Protein AF-A0A955JG57-F1 (afdb_monomer)

pLDDT: mean 71.51, std 13.42, range [35.0, 87.19]

Solvent-accessible surface area (backbone atoms only — not comparable to full-atom values): 5664 Å² total; per-residue (Å²): 112,75,44,76,74,39,82,72,53,64,46,98,86,72,48,59,34,30,35,37,26,42,76,94,38,95,62,42,34,34,44,65,55,60,78,61,29,62,78,75,44,48,87,36,51,43,70,45,102,83,78,45,77,40,70,43,39,73,79,69,75,49,78,83,38,40,42,66,56,57,68,68,42,78,85,70,84,62,87,71,85,65,79,77,73,84,76,92,127

Foldseek 3Di:
DKDDWDWDDADPLRFTKTWIDDPVDPWIWIDGDLVVCVVRPVVQWDQDPVRDTDGNCVVVVHDIDTPVVVVVPPPPPPDPVPPPDDDDD

Secondary structure (DSSP, 8-state):
-EEEEEEEEE-TTSPEEEEEEETTEEEEEEEE-HHHHHHH-GGGEEE-TTSPEEE-TTTTT---EEHHHHHHS-------TTSS-----

Structure (mmCIF, N/CA/C/O backbone):
data_AF-A0A955JG57-F1
#
_entry.id   AF-A0A955JG57-F1
#
loop_
_atom_site.group_PDB
_atom_site.id
_atom_site.type_symbol
_atom_site.label_atom_id
_atom_site.label_alt_id
_atom_site.label_comp_id
_atom_site.label_asym_id
_atom_site.label_entity_id
_atom_site.label_seq_id
_atom_site.pdbx_PDB_ins_code
_atom_site.Cartn_x
_atom_site.Cartn_y
_atom_site.Cartn_z
_atom_site.occupancy
_atom_site.B_iso_or_equiv
_atom_site.auth_seq_id
_atom_site.auth_comp_id
_atom_site.auth_asym_id
_atom_site.auth_atom_id
_atom_site.pdbx_PDB_model_num
ATOM 1 N N . MET A 1 1 ? 15.210 2.062 0.947 1.00 55.09 1 MET A N 1
ATOM 2 C CA . MET A 1 1 ? 14.849 3.472 0.707 1.00 55.09 1 MET A CA 1
ATOM 3 C C . MET A 1 1 ? 13.792 3.526 -0.387 1.00 55.09 1 MET A C 1
ATOM 5 O O . MET A 1 1 ? 13.915 2.788 -1.362 1.00 55.09 1 MET A O 1
ATOM 9 N N . LYS A 1 2 ? 12.741 4.328 -0.196 1.00 66.31 2 LYS A N 1
ATOM 10 C CA . LYS A 1 2 ? 11.624 4.494 -1.140 1.00 66.31 2 LYS A CA 1
ATOM 11 C C . LYS A 1 2 ? 11.713 5.896 -1.746 1.00 66.31 2 LYS A C 1
ATOM 13 O O . LYS A 1 2 ? 12.104 6.817 -1.034 1.00 66.31 2 LYS A O 1
ATOM 18 N N . LYS A 1 3 ? 11.373 6.057 -3.022 1.00 72.00 3 LYS A N 1
ATOM 19 C CA . LYS A 1 3 ? 11.279 7.369 -3.680 1.00 72.00 3 LYS A CA 1
ATOM 20 C C . LYS A 1 3 ? 9.908 7.536 -4.338 1.00 72.00 3 LYS A C 1
ATOM 22 O O . LYS A 1 3 ? 9.179 6.556 -4.472 1.00 72.00 3 LYS A O 1
ATOM 27 N N . ASN A 1 4 ? 9.571 8.776 -4.706 1.00 74.38 4 ASN A N 1
ATOM 28 C CA . ASN A 1 4 ? 8.334 9.143 -5.410 1.00 74.38 4 ASN A CA 1
ATOM 29 C C . ASN A 1 4 ? 7.079 8.494 -4.810 1.00 74.38 4 ASN A C 1
ATOM 31 O O . ASN A 1 4 ? 6.375 7.731 -5.470 1.00 74.38 4 ASN A O 1
ATOM 35 N N . ILE A 1 5 ? 6.833 8.786 -3.532 1.00 80.88 5 ILE A N 1
ATOM 36 C CA . ILE A 1 5 ? 5.575 8.430 -2.883 1.00 80.88 5 ILE A CA 1
ATOM 37 C C . ILE A 1 5 ? 4.524 9.419 -3.389 1.00 80.88 5 ILE A C 1
ATOM 39 O O . ILE A 1 5 ? 4.631 10.617 -3.138 1.00 80.88 5 ILE A O 1
ATOM 43 N N . SER A 1 6 ? 3.531 8.926 -4.118 1.00 84.00 6 SER A N 1
ATOM 44 C CA . SER A 1 6 ? 2.403 9.725 -4.598 1.00 84.00 6 SER A CA 1
ATOM 45 C C . SER A 1 6 ? 1.111 9.126 -4.081 1.00 84.00 6 SER A C 1
ATOM 47 O O . SER A 1 6 ? 0.910 7.916 -4.152 1.00 84.00 6 SER A O 1
ATOM 49 N N . TYR A 1 7 ? 0.241 9.977 -3.555 1.00 85.88 7 TYR A N 1
ATOM 50 C CA . TYR A 1 7 ? -1.125 9.594 -3.235 1.00 85.88 7 TYR A CA 1
ATOM 51 C C . TYR A 1 7 ? -1.883 9.282 -4.533 1.00 85.88 7 TYR A C 1
ATOM 53 O O . TYR A 1 7 ? -1.754 10.016 -5.513 1.00 85.88 7 TYR A O 1
ATOM 61 N N . LEU A 1 8 ? -2.629 8.178 -4.545 1.00 84.31 8 LEU A N 1
ATOM 62 C CA . LEU A 1 8 ? -3.424 7.746 -5.694 1.00 84.31 8 LEU A CA 1
ATOM 63 C C . LEU A 1 8 ? -4.893 8.088 -5.493 1.00 84.31 8 LEU A C 1
ATOM 65 O O . LEU A 1 8 ? -5.465 8.853 -6.261 1.00 84.31 8 LEU A O 1
ATOM 69 N N . THR A 1 9 ? -5.502 7.488 -4.475 1.00 80.25 9 THR A N 1
ATOM 70 C CA . THR A 1 9 ? -6.925 7.625 -4.178 1.00 80.25 9 THR A CA 1
ATOM 71 C C . THR A 1 9 ? -7.207 7.159 -2.754 1.00 80.25 9 THR A C 1
ATOM 73 O O . THR A 1 9 ? -6.365 6.520 -2.120 1.00 80.25 9 THR A O 1
ATOM 76 N N . THR A 1 10 ? -8.398 7.466 -2.259 1.00 80.44 10 THR A N 1
ATOM 77 C CA . THR A 1 10 ? -8.931 6.914 -1.018 1.00 80.44 10 THR A CA 1
ATOM 78 C C . THR A 1 10 ? -10.043 5.953 -1.397 1.00 80.44 10 THR A C 1
ATOM 80 O O . THR A 1 10 ? -10.904 6.276 -2.212 1.00 80.44 10 THR A O 1
ATOM 83 N N . THR A 1 11 ? -9.985 4.743 -0.861 1.00 72.38 11 THR A N 1
ATOM 84 C CA . THR A 1 11 ? -11.022 3.728 -1.081 1.00 72.38 11 THR A CA 1
ATOM 85 C C . THR A 1 11 ? -12.314 4.116 -0.357 1.00 72.38 11 THR A C 1
ATOM 87 O O . THR A 1 11 ? -12.280 4.935 0.561 1.00 72.38 11 THR A O 1
ATOM 90 N N . GLY A 1 12 ? -13.451 3.506 -0.715 1.00 64.38 12 GLY A N 1
ATOM 91 C CA . GLY A 1 12 ? -14.728 3.737 -0.017 1.00 64.38 12 GLY A CA 1
ATOM 92 C C . GLY A 1 12 ? -14.676 3.429 1.488 1.00 64.38 12 GLY A C 1
ATOM 93 O O . GLY A 1 12 ? -15.421 4.014 2.263 1.00 64.38 12 GLY A O 1
ATOM 94 N N . ALA A 1 13 ? -13.723 2.594 1.914 1.00 65.38 13 ALA A N 1
ATOM 95 C CA . ALA A 1 13 ? -13.434 2.300 3.316 1.00 65.38 13 ALA A CA 1
ATOM 96 C C . ALA A 1 13 ? -12.593 3.387 4.026 1.00 65.38 13 ALA A C 1
ATOM 98 O O . ALA A 1 13 ? -12.151 3.187 5.148 1.00 65.38 13 ALA A O 1
ATOM 99 N N . GLY A 1 14 ? -12.307 4.527 3.386 1.00 72.00 14 GLY A N 1
ATOM 100 C CA . GLY A 1 14 ? -11.512 5.608 3.984 1.00 72.00 14 GLY A CA 1
ATOM 101 C C . GLY A 1 14 ? -10.001 5.349 4.007 1.00 72.00 14 GLY A C 1
ATOM 102 O O . GLY A 1 14 ? -9.259 6.080 4.658 1.00 72.00 14 GLY A O 1
ATOM 103 N N . ILE A 1 15 ? -9.521 4.331 3.288 1.00 77.56 15 ILE A N 1
ATOM 104 C CA . ILE A 1 15 ? -8.104 3.945 3.278 1.00 77.56 15 ILE A CA 1
ATOM 105 C C . ILE A 1 15 ? -7.374 4.646 2.135 1.00 77.56 15 ILE A C 1
ATOM 107 O O . ILE A 1 15 ? -7.751 4.478 0.969 1.00 77.56 15 ILE A O 1
ATOM 111 N N . LYS A 1 16 ? -6.295 5.371 2.448 1.00 83.31 16 LYS A N 1
ATOM 112 C CA . LYS A 1 16 ? -5.467 6.073 1.459 1.00 83.31 16 LYS A CA 1
ATOM 113 C C . LYS A 1 16 ? -4.473 5.127 0.784 1.00 83.31 16 LYS A C 1
ATOM 115 O O . LYS A 1 16 ? -3.620 4.514 1.429 1.00 83.31 16 LYS A O 1
ATOM 120 N N . LEU A 1 17 ? -4.552 5.049 -0.541 1.00 84.44 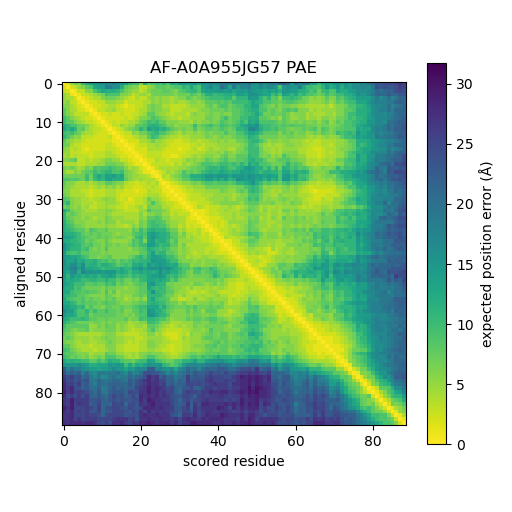17 LEU A N 1
ATOM 121 C CA . LEU A 1 17 ? -3.619 4.313 -1.388 1.00 84.44 17 LEU A CA 1
ATOM 122 C C . LEU A 1 17 ? -2.503 5.230 -1.889 1.00 84.44 17 LEU A C 1
ATOM 124 O O . LEU A 1 17 ? -2.736 6.346 -2.356 1.00 84.44 17 LEU A O 1
ATOM 128 N N . TYR A 1 18 ? -1.283 4.709 -1.853 1.00 87.19 18 TYR A N 1
ATOM 129 C CA . TYR A 1 18 ? -0.067 5.378 -2.281 1.00 87.19 18 TYR A CA 1
ATOM 130 C C . TYR A 1 18 ? 0.680 4.516 -3.296 1.00 87.19 18 TYR A C 1
ATOM 132 O O . TYR A 1 18 ? 0.849 3.308 -3.115 1.00 87.19 18 TYR A O 1
ATOM 140 N N . SER A 1 19 ? 1.195 5.144 -4.348 1.00 86.75 19 SER A N 1
ATOM 141 C CA . SER A 1 19 ? 2.218 4.545 -5.198 1.00 86.75 19 SER A CA 1
ATOM 142 C C . SER A 1 19 ? 3.596 4.903 -4.670 1.00 86.75 19 SER A C 1
ATOM 144 O O . SER A 1 19 ? 3.849 6.073 -4.396 1.00 86.75 19 SER A O 1
ATOM 146 N N . PHE A 1 20 ? 4.498 3.933 -4.583 1.00 85.00 20 PHE A N 1
ATOM 147 C CA . PHE A 1 20 ? 5.897 4.162 -4.236 1.00 85.00 20 PHE A CA 1
ATOM 148 C C . PHE A 1 20 ? 6.818 3.308 -5.106 1.00 85.00 20 PHE A C 1
ATOM 150 O O . PHE A 1 20 ? 6.440 2.238 -5.582 1.00 85.00 20 PHE A O 1
ATOM 157 N N . GLU A 1 21 ? 8.051 3.766 -5.294 1.00 84.44 21 GLU A N 1
ATOM 158 C CA . GLU A 1 21 ? 9.095 3.025 -6.007 1.00 84.44 21 GLU A CA 1
ATOM 159 C C . GLU A 1 21 ? 10.302 2.780 -5.102 1.00 84.44 21 GLU A C 1
ATOM 161 O O . GLU A 1 21 ? 10.636 3.580 -4.221 1.00 84.44 21 GLU A O 1
ATOM 166 N N . TYR A 1 22 ? 10.968 1.647 -5.312 1.00 77.94 22 TYR A N 1
ATOM 167 C CA . TYR A 1 22 ? 12.200 1.319 -4.604 1.00 77.94 22 TYR A CA 1
ATOM 168 C C . TYR A 1 22 ? 13.396 1.976 -5.297 1.00 77.94 22 TYR A C 1
ATOM 170 O O . TYR A 1 22 ? 13.465 2.044 -6.515 1.00 77.94 22 TYR A O 1
ATOM 178 N N . ILE A 1 23 ? 14.395 2.443 -4.547 1.00 76.56 23 ILE A N 1
ATOM 179 C CA . ILE A 1 23 ? 15.568 3.077 -5.186 1.00 76.56 23 ILE A CA 1
ATOM 180 C C . ILE A 1 23 ? 16.368 2.070 -6.033 1.00 76.56 23 ILE A C 1
ATOM 182 O O . ILE A 1 23 ? 16.918 2.432 -7.069 1.00 76.56 23 ILE A O 1
ATOM 186 N N . TRP A 1 24 ? 16.377 0.799 -5.630 1.00 77.06 24 TRP A N 1
ATOM 187 C CA . TRP A 1 24 ? 17.047 -0.302 -6.331 1.00 77.06 24 TRP A CA 1
ATOM 188 C C . TRP A 1 24 ? 16.196 -0.960 -7.427 1.00 77.06 24 TRP A C 1
ATOM 190 O O . TRP A 1 24 ? 16.660 -1.889 -8.079 1.00 77.06 24 TRP A O 1
ATOM 200 N N . SER A 1 25 ? 14.949 -0.526 -7.632 1.00 73.31 25 SER A N 1
ATOM 201 C CA . SER A 1 25 ? 14.082 -1.091 -8.667 1.00 73.31 25 SER A CA 1
ATOM 202 C C . SER A 1 25 ? 13.141 -0.036 -9.225 1.00 73.31 25 SER A C 1
ATOM 204 O O . SER A 1 25 ? 12.390 0.594 -8.491 1.00 73.31 25 SER A O 1
ATOM 206 N N . LYS A 1 26 ? 13.113 0.107 -10.553 1.00 75.88 26 LYS A N 1
ATOM 207 C CA . LYS A 1 26 ? 12.160 0.998 -11.234 1.00 75.88 26 LYS A CA 1
ATOM 208 C C . LYS A 1 26 ? 10.703 0.522 -11.122 1.00 75.88 26 LYS A C 1
ATOM 210 O O . LYS A 1 26 ? 9.808 1.209 -11.607 1.00 75.88 26 LYS A O 1
ATOM 215 N N . GLN A 1 27 ? 10.453 -0.636 -10.503 1.00 81.94 27 GLN A N 1
ATOM 216 C CA . GLN A 1 27 ? 9.106 -1.142 -10.290 1.00 81.94 27 GLN A CA 1
ATOM 217 C C . GLN A 1 27 ? 8.380 -0.292 -9.243 1.00 81.94 27 GLN A C 1
ATOM 219 O O . GLN A 1 27 ? 8.808 -0.178 -8.089 1.00 81.94 27 GLN A O 1
ATOM 224 N N . LYS A 1 28 ? 7.248 0.274 -9.658 1.00 85.75 28 LYS A N 1
ATOM 225 C CA . LYS A 1 28 ? 6.318 0.980 -8.780 1.00 85.75 28 LYS A CA 1
ATOM 226 C C . LYS A 1 28 ? 5.309 -0.002 -8.200 1.00 85.75 28 LYS A C 1
ATOM 228 O O . LYS A 1 28 ? 4.742 -0.828 -8.920 1.00 85.75 28 LYS A O 1
ATOM 233 N N . TYR A 1 29 ? 5.064 0.131 -6.909 1.00 84.62 29 TYR A N 1
ATOM 234 C CA . TYR A 1 29 ? 4.098 -0.652 -6.155 1.00 84.62 29 TYR A CA 1
ATOM 235 C C . TYR A 1 29 ? 3.000 0.255 -5.631 1.00 84.62 29 TYR A C 1
ATOM 237 O O . TYR A 1 29 ? 3.240 1.434 -5.369 1.00 84.62 29 TYR A O 1
ATOM 245 N N . VAL A 1 30 ? 1.804 -0.306 -5.493 1.00 85.25 30 V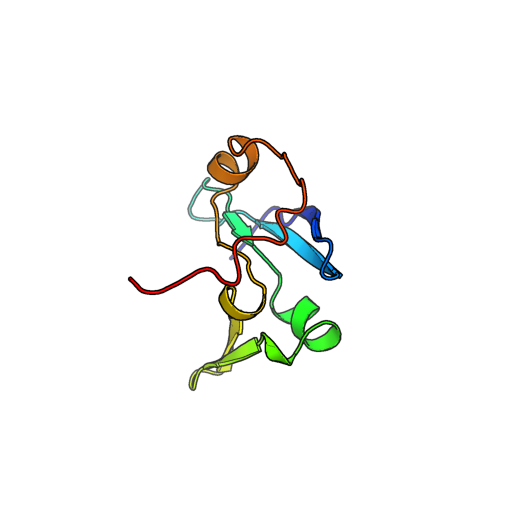AL A N 1
ATOM 246 C CA . VAL A 1 30 ? 0.646 0.368 -4.916 1.00 85.25 30 VAL A CA 1
ATOM 247 C C . VAL A 1 30 ? 0.302 -0.317 -3.611 1.00 85.25 30 VAL A C 1
ATOM 249 O O . VAL A 1 30 ? 0.159 -1.538 -3.552 1.00 85.25 30 VAL A O 1
ATOM 252 N N . GLY A 1 31 ? 0.194 0.477 -2.557 1.00 82.88 31 GLY A N 1
ATOM 253 C CA . GLY A 1 31 ? -0.150 -0.015 -1.238 1.00 82.88 31 GLY A CA 1
ATOM 254 C C . GLY A 1 31 ? -0.510 1.119 -0.301 1.00 82.88 31 GLY A C 1
ATOM 255 O O . GLY A 1 31 ? -0.594 2.279 -0.693 1.00 82.88 31 GLY A O 1
ATOM 256 N N . VAL A 1 32 ? -0.721 0.772 0.954 1.00 82.12 32 VAL A N 1
ATOM 257 C CA . VAL A 1 32 ? -1.136 1.714 1.993 1.00 82.12 32 VAL A CA 1
ATOM 258 C C . VAL A 1 32 ? 0.044 2.037 2.905 1.00 82.12 32 VAL A C 1
ATOM 260 O O . VAL A 1 32 ? 0.975 1.239 3.062 1.00 82.12 32 VAL A O 1
ATOM 263 N N . MET A 1 33 ? 0.041 3.235 3.486 1.00 81.50 33 MET A N 1
ATOM 264 C CA . MET A 1 33 ? 1.032 3.613 4.491 1.00 81.50 33 MET A CA 1
ATOM 265 C C . MET A 1 33 ? 0.576 3.107 5.853 1.00 81.50 33 MET A C 1
ATOM 267 O O . MET A 1 33 ? -0.450 3.538 6.365 1.00 81.50 33 MET A O 1
ATOM 271 N N . ALA A 1 34 ? 1.368 2.224 6.464 1.00 77.50 34 ALA A N 1
ATOM 272 C CA . ALA A 1 34 ? 1.052 1.676 7.780 1.00 77.50 34 ALA A CA 1
ATOM 273 C C . ALA A 1 34 ? 0.876 2.767 8.855 1.00 77.50 34 ALA A C 1
ATOM 275 O O . ALA A 1 34 ? 0.017 2.645 9.712 1.00 77.50 34 ALA A O 1
ATOM 276 N N . GLN A 1 35 ? 1.634 3.863 8.773 1.00 76.06 35 GLN A N 1
ATOM 277 C CA . GLN A 1 35 ? 1.501 5.005 9.688 1.00 76.06 35 GLN A CA 1
ATOM 278 C C . GLN A 1 35 ? 0.199 5.806 9.511 1.00 76.06 35 GLN A C 1
ATOM 280 O O . GLN A 1 35 ? -0.211 6.484 10.438 1.00 76.06 35 GLN A O 1
ATOM 285 N N . ASP A 1 36 ? -0.460 5.754 8.351 1.00 77.69 36 ASP A N 1
ATOM 286 C CA . ASP A 1 36 ? -1.768 6.413 8.155 1.00 77.69 36 ASP A CA 1
ATOM 287 C C . ASP A 1 36 ? -2.910 5.513 8.670 1.00 77.69 36 ASP A C 1
ATOM 289 O O . ASP A 1 36 ? -3.970 5.975 9.093 1.00 77.69 36 ASP A O 1
ATOM 293 N N . LEU A 1 37 ? -2.665 4.200 8.703 1.00 77.69 37 LEU A N 1
ATOM 294 C CA . LEU A 1 37 ? -3.582 3.223 9.281 1.00 77.69 37 LEU A CA 1
ATOM 295 C C . LEU A 1 37 ? -3.578 3.240 10.810 1.00 77.69 37 LEU A C 1
ATOM 297 O O . LEU A 1 37 ? -4.590 2.881 11.393 1.00 77.69 37 LEU A O 1
ATOM 301 N N . THR A 1 38 ? -2.507 3.692 11.476 1.00 76.88 38 THR A N 1
ATOM 302 C CA . THR A 1 38 ? -2.497 3.760 12.951 1.00 76.88 38 THR A CA 1
ATOM 303 C C . THR A 1 38 ? -3.545 4.728 13.487 1.00 76.88 38 THR A C 1
ATOM 305 O O . THR A 1 38 ? -4.029 4.528 14.595 1.00 76.88 38 THR A O 1
ATOM 308 N N . GLU A 1 39 ? -3.898 5.755 12.710 1.00 76.69 39 GLU A N 1
ATOM 309 C CA . GLU A 1 39 ? -4.928 6.732 13.077 1.00 76.69 39 GLU A CA 1
ATOM 310 C C . GLU A 1 39 ? -6.310 6.379 12.515 1.00 76.69 39 GLU A C 1
ATOM 312 O O . GLU A 1 39 ? -7.313 6.672 13.159 1.00 76.69 39 GLU A O 1
ATOM 317 N N . SER A 1 40 ? -6.379 5.763 11.327 1.00 73.94 40 SER A N 1
ATOM 318 C CA . SER A 1 40 ? -7.656 5.474 10.657 1.00 73.94 40 SER A CA 1
ATOM 319 C C . SER A 1 40 ? -8.232 4.091 10.974 1.00 73.94 40 SER A C 1
ATOM 321 O O . SER A 1 40 ? -9.408 4.004 11.307 1.00 73.94 40 SER A O 1
ATOM 323 N N . HIS A 1 41 ? -7.424 3.032 10.875 1.00 72.25 41 HIS A N 1
ATOM 324 C CA . HIS A 1 41 ? -7.841 1.632 11.041 1.00 72.25 41 HIS A CA 1
ATOM 325 C C . HIS A 1 41 ? -6.737 0.829 11.752 1.00 72.25 41 HIS A C 1
ATOM 327 O O . HIS A 1 41 ? -6.044 0.013 11.122 1.00 72.25 41 HIS A O 1
ATOM 333 N N . PRO A 1 42 ? -6.506 1.082 13.055 1.00 76.12 42 PRO A N 1
ATOM 334 C CA . PRO A 1 42 ? -5.467 0.396 13.819 1.00 76.12 42 PRO A CA 1
ATOM 335 C C . PRO A 1 42 ? -5.689 -1.122 13.895 1.00 76.12 42 PRO A C 1
ATOM 337 O O . PRO A 1 42 ? -4.731 -1.868 14.070 1.00 76.12 42 PRO A O 1
ATOM 340 N N . GLU A 1 43 ? -6.920 -1.600 13.714 1.00 78.62 43 GLU A N 1
ATOM 341 C CA . GLU A 1 43 ? -7.279 -3.018 13.687 1.00 78.62 43 GLU A CA 1
ATOM 342 C C . GLU A 1 43 ? -6.674 -3.789 12.505 1.00 78.62 43 GLU A C 1
ATOM 344 O O . GLU A 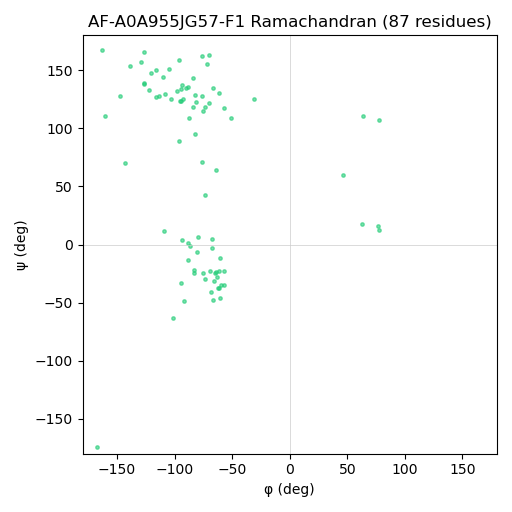1 43 ? -6.473 -4.998 12.596 1.00 78.62 43 GLU A O 1
ATOM 349 N N . ALA A 1 44 ? -6.345 -3.101 11.408 1.00 77.00 44 ALA A N 1
ATOM 350 C CA . ALA A 1 44 ? -5.689 -3.700 10.248 1.00 77.00 44 ALA A CA 1
ATOM 351 C C . ALA A 1 44 ? -4.157 -3.693 10.360 1.00 77.00 44 ALA A C 1
ATOM 353 O O . ALA A 1 44 ? -3.457 -4.118 9.436 1.00 77.00 44 ALA A O 1
ATOM 354 N N . LEU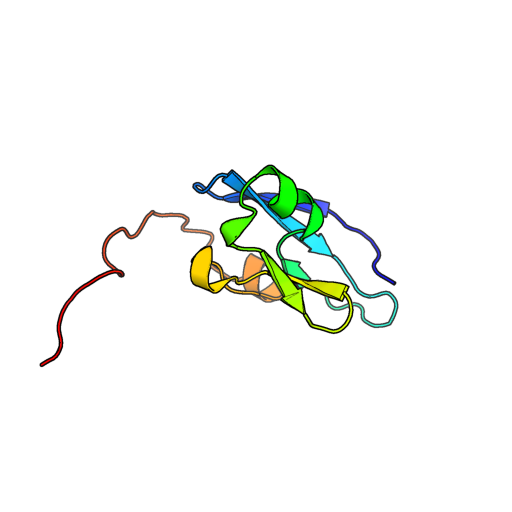 A 1 45 ? -3.615 -3.194 11.473 1.00 77.38 45 LEU A N 1
ATOM 355 C CA . LEU A 1 45 ? -2.188 -3.179 11.741 1.00 77.38 45 LEU A CA 1
ATOM 356 C C . LEU A 1 45 ? -1.812 -4.266 12.733 1.00 77.38 45 LEU A C 1
ATOM 358 O O . LEU A 1 45 ? -2.287 -4.316 13.861 1.00 77.38 45 LEU A O 1
ATOM 362 N N . SER A 1 46 ? -0.871 -5.103 12.321 1.00 75.44 46 SER A N 1
ATOM 363 C CA . SER A 1 46 ? -0.194 -6.046 13.199 1.00 75.44 46 SER A CA 1
ATOM 364 C C . SER A 1 46 ? 1.278 -5.692 13.278 1.00 75.44 46 SER A C 1
ATOM 366 O O . SER A 1 46 ? 1.963 -5.570 12.265 1.00 75.44 46 SER A O 1
ATOM 368 N N . THR A 1 47 ? 1.796 -5.533 14.484 1.00 79.06 47 THR A N 1
ATOM 369 C CA . THR A 1 47 ? 3.233 -5.394 14.711 1.00 79.06 47 THR A CA 1
ATOM 370 C C . THR A 1 47 ? 3.875 -6.772 14.741 1.00 79.06 47 THR A C 1
ATOM 372 O O . THR A 1 47 ? 3.428 -7.666 15.453 1.00 79.06 47 THR A O 1
ATOM 375 N N . ASP A 1 48 ? 4.935 -6.959 13.958 1.00 74.00 48 ASP A N 1
ATOM 376 C CA . ASP A 1 48 ? 5.768 -8.154 14.077 1.00 74.00 48 ASP A CA 1
ATOM 377 C C . ASP A 1 48 ? 6.673 -8.058 15.313 1.00 74.00 48 ASP A C 1
ATOM 379 O O . ASP A 1 48 ? 6.973 -6.960 15.790 1.00 74.00 48 ASP A O 1
ATOM 383 N N . ASN A 1 49 ? 7.210 -9.192 15.767 1.00 72.50 49 ASN A N 1
ATOM 384 C CA . ASN A 1 49 ? 8.127 -9.269 16.913 1.00 72.50 49 ASN A CA 1
ATOM 385 C C . ASN A 1 49 ? 9.431 -8.465 16.712 1.00 72.50 49 ASN A C 1
ATOM 387 O O . ASN A 1 49 ? 10.200 -8.254 17.644 1.00 72.50 49 ASN A O 1
ATOM 391 N N . PHE A 1 50 ? 9.674 -8.014 15.482 1.00 73.06 50 PHE A N 1
ATOM 392 C CA . PHE A 1 50 ? 10.794 -7.171 15.074 1.00 73.06 50 PHE A CA 1
ATOM 393 C C . PHE A 1 50 ? 10.477 -5.661 15.091 1.00 73.06 50 PHE A C 1
ATOM 395 O O . PHE A 1 50 ? 11.314 -4.865 14.673 1.00 73.06 50 PHE A O 1
ATOM 402 N N . GLY A 1 51 ? 9.283 -5.246 15.531 1.00 71.38 51 GLY A N 1
ATOM 403 C CA . GLY A 1 51 ? 8.885 -3.831 15.590 1.00 71.38 51 GLY A CA 1
ATOM 404 C C . GLY A 1 51 ? 8.502 -3.223 14.236 1.00 71.38 51 GLY A C 1
ATOM 405 O O . GLY A 1 51 ? 8.443 -2.003 14.097 1.00 71.38 51 GLY A O 1
ATOM 406 N N . PHE A 1 52 ? 8.238 -4.057 13.227 1.00 71.50 52 PHE A N 1
ATOM 407 C CA . PHE A 1 52 ? 7.739 -3.610 11.927 1.00 71.50 52 PHE A CA 1
ATOM 408 C C . PHE A 1 52 ? 6.214 -3.682 11.879 1.00 71.50 52 PHE A C 1
ATOM 410 O O . PHE A 1 52 ? 5.627 -4.705 12.232 1.00 71.50 52 PHE A O 1
ATOM 417 N N . TYR A 1 53 ? 5.582 -2.623 11.375 1.00 75.44 53 TYR A N 1
ATOM 418 C CA . TYR A 1 53 ? 4.155 -2.629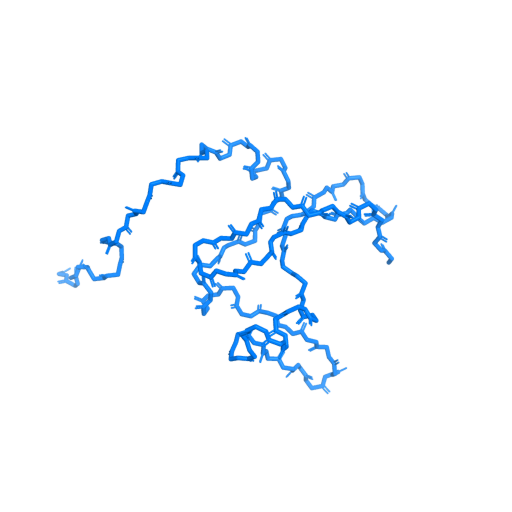 11.075 1.00 75.44 53 TYR A CA 1
ATOM 419 C C . TYR A 1 53 ? 3.877 -3.467 9.825 1.00 75.44 53 TYR A C 1
ATOM 421 O O . TYR A 1 53 ? 4.347 -3.150 8.727 1.00 75.44 53 TYR A O 1
ATOM 429 N N . LYS A 1 54 ? 3.090 -4.525 9.991 1.00 74.31 54 LYS A N 1
ATOM 430 C CA . LYS A 1 54 ? 2.454 -5.278 8.916 1.00 74.31 54 LYS A CA 1
ATOM 431 C C . LYS A 1 54 ? 1.027 -4.779 8.771 1.00 74.31 54 LYS A C 1
ATOM 433 O O . LYS A 1 54 ? 0.304 -4.640 9.751 1.00 74.31 54 LYS A O 1
ATOM 438 N N . VAL A 1 55 ? 0.646 -4.512 7.533 1.00 75.31 55 VAL A N 1
ATOM 439 C CA . VAL A 1 55 ? -0.739 -4.206 7.198 1.00 75.31 55 VAL A CA 1
ATOM 440 C C . VAL A 1 55 ? -1.399 -5.496 6.754 1.00 75.31 55 VAL A C 1
ATOM 442 O O . VAL A 1 55 ? -0.919 -6.133 5.811 1.00 75.31 55 VAL A O 1
ATOM 445 N N . ASP A 1 56 ? -2.489 -5.862 7.414 1.00 75.88 56 ASP A N 1
ATOM 446 C CA . ASP A 1 56 ? -3.333 -6.954 6.968 1.00 75.88 56 ASP A CA 1
ATOM 447 C C . ASP A 1 56 ? -4.293 -6.446 5.888 1.00 75.88 56 ASP A C 1
ATOM 449 O O . ASP A 1 56 ? -5.354 -5.877 6.145 1.00 75.88 56 ASP A O 1
ATOM 453 N N . TYR A 1 57 ? -3.887 -6.635 4.635 1.00 72.38 57 TYR A N 1
ATOM 454 C CA . TYR A 1 57 ? -4.715 -6.292 3.484 1.00 72.38 57 TYR A CA 1
ATOM 455 C C . TYR A 1 57 ? -6.003 -7.131 3.426 1.00 72.38 57 TYR A C 1
ATOM 457 O O . TYR A 1 57 ? -6.980 -6.673 2.842 1.00 72.38 57 TYR A O 1
ATOM 465 N N . GLY A 1 58 ? -6.037 -8.317 4.045 1.00 71.12 58 GLY A N 1
ATOM 466 C CA . GLY A 1 58 ? -7.226 -9.166 4.104 1.00 71.12 58 GLY A CA 1
ATOM 467 C C . GLY A 1 58 ? -8.331 -8.557 4.962 1.00 71.12 58 GLY A C 1
ATOM 468 O O . GLY A 1 58 ? -9.486 -8.557 4.544 1.00 71.12 58 GLY A O 1
ATOM 469 N N . VAL A 1 59 ? -7.967 -7.959 6.102 1.00 71.62 59 VAL A N 1
ATOM 470 C CA . VAL A 1 59 ? -8.903 -7.210 6.966 1.00 71.62 59 VAL A CA 1
ATOM 471 C C . VAL A 1 59 ? -9.491 -6.009 6.226 1.00 71.62 59 VAL A C 1
ATOM 473 O O . VAL A 1 59 ? -10.675 -5.716 6.351 1.00 71.62 59 VAL A O 1
ATOM 476 N N . LEU A 1 60 ? -8.680 -5.353 5.395 1.00 69.50 60 LEU A N 1
ATOM 477 C CA . LEU A 1 60 ? -9.103 -4.207 4.590 1.00 69.50 60 LEU A CA 1
ATOM 478 C C . LEU A 1 60 ? -9.860 -4.602 3.308 1.00 69.50 60 LEU A C 1
ATOM 480 O O . LEU A 1 60 ? -10.311 -3.725 2.575 1.00 69.50 60 LEU A O 1
ATOM 484 N N . GLY A 1 61 ? -9.949 -5.897 2.980 1.00 71.69 61 GLY A N 1
ATOM 485 C CA . GLY A 1 61 ? -10.471 -6.364 1.691 1.00 71.69 61 GLY A CA 1
ATOM 486 C C . GLY A 1 61 ? -9.638 -5.901 0.486 1.00 71.69 61 GLY A C 1
ATOM 487 O O . GLY A 1 61 ? -10.107 -5.918 -0.651 1.00 71.69 61 GLY A O 1
ATOM 488 N N . LEU A 1 62 ? -8.397 -5.474 0.721 1.00 72.12 62 LEU A N 1
ATOM 489 C CA . LEU A 1 62 ? -7.486 -4.962 -0.291 1.00 72.12 62 LEU A CA 1
ATOM 490 C C . LEU A 1 62 ? -6.546 -6.063 -0.790 1.00 72.12 62 LEU A C 1
ATOM 492 O O . LEU A 1 62 ? -6.290 -7.072 -0.137 1.00 72.12 62 LEU A O 1
ATOM 496 N N . LYS A 1 63 ? -5.986 -5.853 -1.979 1.00 74.31 63 LYS A N 1
ATOM 497 C CA . LYS A 1 63 ? -4.917 -6.688 -2.529 1.00 74.31 63 LYS A CA 1
ATOM 498 C C . LYS A 1 63 ? -3.751 -5.799 -2.928 1.00 74.31 63 LYS A C 1
ATOM 500 O O . LYS A 1 63 ? -3.945 -4.709 -3.464 1.00 74.31 63 LYS A O 1
ATOM 505 N N . MET A 1 64 ? -2.538 -6.265 -2.649 1.00 71.25 64 MET A N 1
ATOM 506 C CA . MET A 1 64 ? -1.329 -5.568 -3.065 1.00 71.25 64 MET A CA 1
ATOM 507 C C . MET A 1 64 ? -1.102 -5.794 -4.561 1.00 71.25 64 MET A C 1
ATOM 509 O O . MET A 1 64 ? -1.054 -6.934 -5.020 1.00 71.25 64 MET A O 1
ATOM 513 N N . TYR A 1 65 ? -0.921 -4.706 -5.308 1.00 80.94 65 TYR A N 1
ATOM 514 C CA . TYR A 1 65 ? -0.668 -4.742 -6.746 1.00 80.94 65 TYR A CA 1
ATOM 515 C C . TYR A 1 65 ? 0.555 -3.894 -7.106 1.00 80.94 65 TYR A C 1
ATOM 517 O O . TYR A 1 65 ? 0.944 -2.963 -6.395 1.00 80.94 65 TYR A O 1
ATOM 525 N N . THR A 1 66 ? 1.176 -4.199 -8.244 1.00 85.62 66 THR A N 1
ATOM 526 C CA . THR A 1 66 ? 2.117 -3.265 -8.872 1.00 85.62 66 THR A CA 1
ATOM 527 C C . THR A 1 66 ? 1.338 -2.097 -9.473 1.00 85.62 66 THR A C 1
ATOM 529 O O . THR A 1 66 ? 0.166 -2.243 -9.810 1.00 85.62 66 THR A O 1
ATOM 532 N N . LEU A 1 67 ? 1.967 -0.931 -9.636 1.00 83.69 67 LEU A N 1
ATOM 533 C CA . LEU A 1 67 ? 1.298 0.221 -10.257 1.00 83.69 67 LEU A CA 1
ATOM 534 C C . LEU A 1 67 ? 0.829 -0.085 -11.677 1.00 83.69 67 LEU A C 1
ATOM 536 O O . LEU A 1 67 ? -0.211 0.404 -12.096 1.00 83.69 67 LEU A O 1
ATOM 540 N N . GLU A 1 68 ? 1.592 -0.892 -12.406 1.00 82.88 68 GLU A N 1
ATOM 541 C CA . GLU A 1 68 ? 1.227 -1.324 -13.749 1.00 82.88 68 GLU A CA 1
ATOM 542 C C . GLU A 1 68 ? -0.009 -2.225 -13.733 1.00 82.88 68 GLU A C 1
ATOM 544 O O . GLU A 1 68 ? -0.962 -1.948 -14.453 1.00 82.88 68 GLU A O 1
ATOM 549 N N . ALA A 1 69 ? -0.046 -3.227 -12.846 1.00 82.88 69 ALA A N 1
ATOM 550 C CA . ALA A 1 69 ? -1.229 -4.060 -12.664 1.00 82.88 69 ALA A CA 1
ATOM 551 C C . ALA A 1 69 ? -2.430 -3.218 -12.218 1.00 82.88 69 ALA A C 1
ATOM 553 O O . ALA A 1 69 ? -3.489 -3.326 -12.812 1.00 82.88 69 ALA A O 1
ATOM 554 N N . TRP A 1 70 ? -2.253 -2.319 -11.247 1.00 82.00 70 TRP A N 1
ATOM 555 C CA . TRP A 1 70 ? -3.311 -1.433 -10.756 1.00 82.00 70 TRP A CA 1
ATOM 556 C C . TRP A 1 70 ? -3.864 -0.499 -11.841 1.00 82.00 70 TRP A C 1
ATOM 558 O O . TRP A 1 70 ? -5.063 -0.264 -11.884 1.00 82.00 70 TRP A O 1
ATOM 568 N N . ARG A 1 71 ? -3.010 0.001 -12.745 1.00 79.00 71 ARG A N 1
ATOM 569 C CA . ARG A 1 71 ? -3.430 0.802 -13.910 1.00 79.00 71 ARG A CA 1
ATOM 570 C C . ARG A 1 71 ? -4.102 -0.021 -15.006 1.00 79.00 71 ARG A C 1
ATOM 572 O O . ARG A 1 71 ? -4.885 0.531 -15.768 1.00 79.00 71 ARG A O 1
ATOM 579 N N . SER A 1 72 ? -3.721 -1.289 -15.128 1.00 80.44 72 SER A N 1
ATOM 580 C CA . SER A 1 72 ? -4.273 -2.230 -16.105 1.00 80.44 72 SER A CA 1
ATOM 581 C C . SER A 1 72 ? -5.583 -2.857 -15.622 1.00 80.44 72 SER A C 1
ATOM 583 O O . SER A 1 72 ? -6.385 -3.315 -16.434 1.00 80.44 72 SER A O 1
ATOM 585 N N . LEU A 1 73 ? -5.828 -2.862 -14.305 1.00 71.81 73 LEU A N 1
ATOM 586 C CA . LEU A 1 73 ? -7.127 -3.230 -13.768 1.00 71.81 73 LEU A CA 1
ATOM 587 C C . LEU A 1 73 ? -8.164 -2.239 -14.306 1.00 71.81 73 LEU A C 1
ATOM 589 O O . LEU A 1 73 ? -7.949 -1.026 -14.203 1.00 71.81 73 LEU A O 1
ATOM 593 N N . PRO A 1 74 ? -9.287 -2.724 -14.863 1.00 60.59 74 PRO A N 1
ATOM 594 C CA . PRO A 1 74 ? -10.412 -1.850 -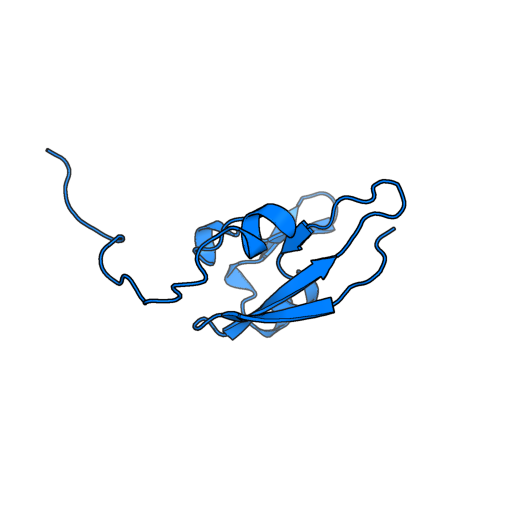15.120 1.00 60.59 74 PRO A CA 1
ATOM 595 C C . PRO A 1 74 ? -10.775 -1.224 -13.775 1.00 60.59 74 PRO A C 1
ATOM 597 O O . PRO A 1 74 ? -11.092 -1.926 -12.817 1.00 60.59 74 PRO A O 1
ATOM 600 N N . HIS A 1 75 ? -10.657 0.099 -13.682 1.00 56.28 75 HIS A N 1
ATOM 601 C CA . HIS A 1 75 ? -11.018 0.879 -12.500 1.00 56.28 75 HIS A CA 1
ATOM 602 C C . HIS A 1 75 ? -12.552 0.971 -12.389 1.00 56.28 75 HIS A C 1
ATOM 604 O O . HIS A 1 75 ? -13.111 2.031 -12.117 1.00 56.28 75 HIS A O 1
ATOM 610 N N . GLU A 1 76 ? -13.227 -0.153 -12.632 1.00 48.81 76 GLU A N 1
ATOM 611 C CA . GLU A 1 76 ? -14.616 -0.414 -12.301 1.00 48.81 76 GLU A CA 1
ATOM 612 C C . GLU A 1 76 ? -14.632 -0.688 -10.798 1.00 48.81 76 GLU A C 1
ATOM 614 O O . GLU A 1 76 ? -14.749 -1.806 -10.304 1.00 48.81 76 GLU A O 1
ATOM 619 N N . LEU A 1 77 ? -14.413 0.399 -10.059 1.00 50.00 77 LEU A N 1
ATOM 620 C CA . LEU A 1 77 ? -14.961 0.581 -8.730 1.00 50.00 77 LEU A CA 1
ATOM 621 C C . LEU A 1 77 ? -16.490 0.630 -8.870 1.00 50.00 77 LEU A C 1
ATOM 623 O O . LEU A 1 77 ? -17.100 1.667 -8.638 1.00 50.00 77 LEU A O 1
ATOM 627 N N . GLU A 1 78 ? -17.099 -0.469 -9.302 1.00 46.75 78 GLU A N 1
ATOM 628 C CA . GLU A 1 78 ? -18.460 -0.761 -8.901 1.00 46.75 78 GLU A CA 1
ATOM 629 C C . GLU A 1 78 ? -18.366 -1.689 -7.703 1.00 46.75 78 GLU A C 1
ATOM 631 O O . GLU A 1 78 ? -17.695 -2.723 -7.698 1.00 46.75 78 GLU A O 1
ATOM 636 N N . GLU A 1 79 ? -18.985 -1.222 -6.633 1.00 51.97 79 GLU A N 1
ATOM 637 C CA . GLU A 1 79 ? -19.257 -1.981 -5.439 1.00 51.97 79 GLU A CA 1
ATOM 638 C C . GLU A 1 79 ? -19.938 -3.289 -5.858 1.00 51.97 79 GLU A C 1
ATOM 640 O O . GLU A 1 79 ? -21.091 -3.279 -6.280 1.00 51.97 79 GLU A O 1
ATOM 645 N N . ASP A 1 80 ? -19.240 -4.419 -5.754 1.00 43.06 80 ASP A N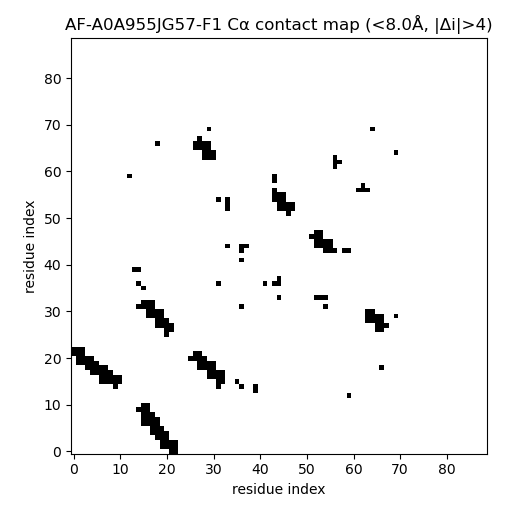 1
ATOM 646 C CA . ASP A 1 80 ? -19.889 -5.727 -5.762 1.00 43.06 80 ASP A CA 1
ATOM 647 C C . ASP A 1 80 ? -20.075 -6.165 -4.297 1.00 43.06 80 ASP A C 1
ATOM 649 O O . ASP A 1 80 ? -19.183 -6.791 -3.708 1.00 43.06 80 ASP A O 1
ATOM 653 N N . PRO A 1 81 ? -21.206 -5.815 -3.650 1.00 44.97 81 PRO A N 1
ATOM 654 C CA . PRO A 1 81 ? -21.517 -6.252 -2.293 1.00 44.97 81 PRO A CA 1
ATOM 655 C C . PRO A 1 81 ? -21.788 -7.766 -2.181 1.00 44.97 81 PRO A C 1
ATOM 657 O O . PRO A 1 81 ? -22.143 -8.226 -1.097 1.00 44.97 81 PRO A O 1
ATOM 660 N N . GLN A 1 82 ? -21.632 -8.574 -3.241 1.00 41.78 82 GLN A N 1
ATOM 661 C CA . GLN A 1 82 ? -22.053 -9.980 -3.253 1.00 41.78 82 GLN A CA 1
ATOM 662 C C . GLN A 1 82 ? -20.935 -11.032 -3.252 1.00 41.78 82 GLN A C 1
ATOM 664 O O . GLN A 1 82 ? -21.231 -12.224 -3.379 1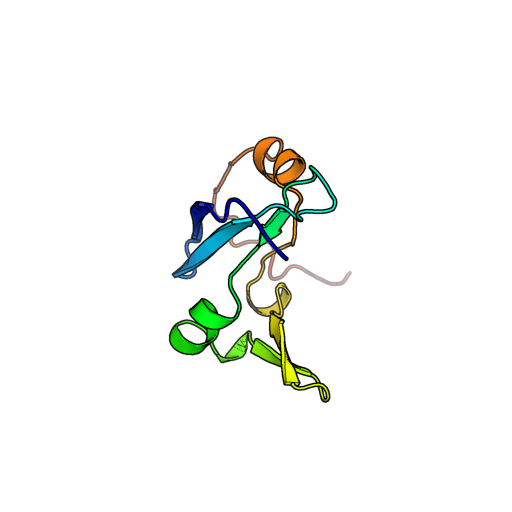.00 41.78 82 GLN A O 1
ATOM 669 N N . ARG A 1 83 ? -19.661 -10.681 -3.013 1.00 42.84 83 ARG A N 1
ATOM 670 C CA . ARG A 1 83 ? -18.612 -11.718 -2.843 1.00 42.84 83 ARG A CA 1
ATOM 671 C C . ARG A 1 83 ? -18.419 -12.226 -1.409 1.00 42.84 83 ARG A C 1
ATOM 673 O O . ARG A 1 83 ? -17.825 -13.291 -1.231 1.00 42.84 83 ARG A O 1
ATOM 680 N N . TYR A 1 84 ? -18.975 -11.557 -0.399 1.00 44.03 84 TYR A N 1
ATOM 681 C CA . TYR A 1 84 ? -19.120 -12.144 0.937 1.00 44.03 84 TYR A CA 1
ATOM 682 C C . TYR A 1 84 ? -20.444 -12.920 1.005 1.00 44.03 84 TYR A C 1
ATOM 684 O O . TYR A 1 84 ? -21.517 -12.336 1.043 1.00 44.03 84 TYR A O 1
ATOM 692 N N . CYS A 1 85 ? -20.330 -14.251 1.045 1.00 42.38 85 CYS A N 1
ATOM 693 C CA . CYS A 1 85 ? -21.390 -15.269 1.038 1.00 42.38 85 CYS A CA 1
ATOM 694 C C . CYS A 1 85 ? -22.050 -15.575 -0.317 1.00 42.38 85 CYS A C 1
ATOM 696 O O . CYS A 1 85 ? -22.975 -14.896 -0.738 1.00 42.38 85 CYS A O 1
ATOM 698 N N . THR A 1 86 ? -21.725 -16.746 -0.886 1.00 40.81 86 THR A N 1
ATOM 699 C CA . THR A 1 86 ? -22.727 -17.814 -1.096 1.00 40.81 86 THR A CA 1
ATOM 700 C C . THR A 1 86 ? -22.056 -19.184 -1.297 1.00 40.81 86 THR A C 1
ATOM 702 O O . THR A 1 86 ? -21.444 -19.459 -2.321 1.00 40.81 86 THR A O 1
ATOM 705 N N . LYS A 1 87 ? -22.263 -20.021 -0.271 1.00 35.00 87 LYS A N 1
ATOM 706 C CA . LYS A 1 87 ? -22.495 -21.478 -0.249 1.00 35.00 87 LYS A CA 1
ATOM 707 C C . LYS A 1 87 ? -21.423 -22.458 -0.743 1.00 35.00 87 LYS A C 1
ATOM 709 O O . LYS A 1 87 ? -21.249 -22.708 -1.928 1.00 35.00 87 LYS A O 1
ATOM 714 N N . VAL A 1 88 ? -20.899 -23.171 0.258 1.00 43.97 88 VAL A N 1
ATOM 715 C CA . VAL A 1 88 ? -20.736 -24.633 0.274 1.00 43.97 88 VAL A CA 1
ATOM 716 C C . VAL A 1 88 ? -21.835 -25.319 -0.544 1.00 43.97 88 VAL A C 1
ATOM 718 O O . VAL A 1 88 ? -23.025 -25.144 -0.255 1.00 43.97 88 VAL A O 1
ATOM 721 N N . LYS A 1 89 ? -21.431 -26.141 -1.509 1.00 40.69 89 LYS A N 1
ATOM 722 C CA . LYS A 1 89 ? -22.185 -27.323 -1.909 1.00 40.69 89 LYS A CA 1
ATOM 723 C C . LYS A 1 89 ? -21.228 -28.433 -2.306 1.00 40.69 89 LYS A C 1
ATOM 725 O O . LYS A 1 89 ? -20.199 -28.099 -2.930 1.00 40.69 89 LYS A O 1
#

Mean predicted aligned error: 10.6 Å

Radius of gyration: 14.88 Å; Cα contacts (8 Å, |Δi|>4): 116; chains: 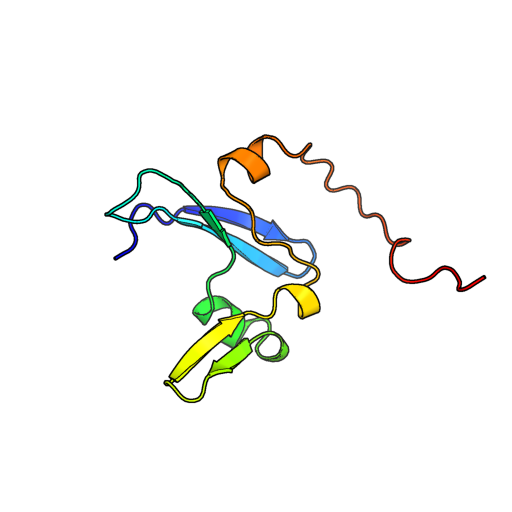1; bounding box: 40×37×33 Å

Sequence (89 aa):
MKKNISYLTTTGAGIKLYSFEYIWSKQKYVGVMAQDLTESHPEALSTDNFGFYKVDYGVLGLKMYTLEAWRSLPHELEEDPQRYCTKVK

Nearest PDB structures (foldseek):
  2l33-assembly1_A  TM=3.329E-01  e=7.071E+00  Homo sapiens